Protein AF-A0A7S0A7J5-F1 (afdb_monomer_lite)

Sequence (137 aa):
FRLAAAMHVQMRGSRILWRSWLRQVPLAALLSAAHVGGAGVCTPTFVAPPYPGINATLHNGVALQDVCLQGTGPFHAFVLGDWGGHGAPPTPVDAKRRPWFPAVDSFAQQRVAKQMVRRATTSRPDYLINVGDNFYW

pLDDT: mean 72.32, std 20.66, range [27.61, 97.5]

Foldseek 3Di:
DDDDDDDDDDDDDDDDDDDDPDDDDDPDDDPPPPVCPDPDDAAQDWDDDPDLPPDPCSCVDPDTGHHDHDDPDDAAEAEDEQFEADQDQFDPPCCPVDPGDVPPDNCRLVVVVVVCVVCCVPRVHSYYHYPYNHYGD

Structure (mmCIF, N/CA/C/O backbone):
data_AF-A0A7S0A7J5-F1
#
_entry.id   AF-A0A7S0A7J5-F1
#
loop_
_atom_site.group_PDB
_atom_site.id
_atom_site.type_symbol
_atom_site.label_atom_id
_atom_site.label_alt_id
_atom_site.label_comp_id
_atom_site.label_asym_id
_atom_site.label_entity_id
_atom_site.label_seq_id
_atom_site.pdbx_PDB_ins_code
_atom_site.Cartn_x
_atom_site.Cartn_y
_atom_site.Cartn_z
_atom_site.occupancy
_atom_site.B_iso_or_equiv
_atom_site.auth_seq_id
_atom_site.auth_comp_id
_atom_site.auth_asym_id
_atom_site.auth_atom_id
_atom_site.pdbx_PDB_model_num
ATOM 1 N N . PHE A 1 1 ? 23.672 -7.451 18.891 1.00 39.03 1 PHE A N 1
ATOM 2 C CA . PHE A 1 1 ? 23.986 -8.897 18.926 1.00 39.03 1 PHE A CA 1
ATOM 3 C C . PHE A 1 1 ? 22.948 -9.608 19.793 1.00 39.03 1 PHE A C 1
ATOM 5 O O . PHE A 1 1 ? 22.698 -9.110 20.882 1.00 39.03 1 PHE A O 1
ATOM 12 N N . ARG A 1 2 ? 22.439 -10.768 19.319 1.00 36.69 2 ARG A N 1
ATOM 13 C CA . ARG A 1 2 ? 21.417 -11.684 19.906 1.00 36.69 2 ARG A CA 1
ATOM 14 C C . ARG A 1 2 ? 19.963 -11.178 19.790 1.00 36.69 2 ARG A C 1
ATOM 16 O O . ARG A 1 2 ? 19.722 -10.024 20.086 1.00 36.69 2 ARG A O 1
ATOM 23 N N . LEU A 1 3 ? 18.954 -11.941 19.359 1.00 32.97 3 LEU A N 1
ATOM 24 C CA . LEU A 1 3 ? 18.784 -13.374 19.069 1.00 32.97 3 LEU A CA 1
ATOM 25 C C . LEU A 1 3 ? 17.748 -13.509 17.932 1.00 32.97 3 LEU A C 1
ATOM 27 O O . LEU A 1 3 ? 16.644 -12.989 18.054 1.00 32.97 3 LEU A O 1
ATOM 31 N N . ALA A 1 4 ? 18.086 -14.217 16.853 1.00 32.44 4 ALA A N 1
ATOM 32 C CA . ALA A 1 4 ? 17.112 -14.657 15.859 1.00 32.44 4 ALA A CA 1
ATOM 33 C C . ALA A 1 4 ? 16.528 -16.001 16.316 1.00 32.44 4 ALA A C 1
ATOM 35 O O . ALA A 1 4 ? 17.270 -16.970 16.483 1.00 32.44 4 ALA A O 1
ATOM 36 N N . ALA A 1 5 ? 15.216 -16.066 16.533 1.00 39.91 5 ALA A N 1
ATOM 37 C CA . ALA A 1 5 ? 14.519 -17.338 16.653 1.00 39.91 5 ALA A CA 1
ATOM 38 C C . ALA A 1 5 ? 14.265 -17.870 15.236 1.00 39.91 5 ALA A C 1
ATOM 40 O O . ALA A 1 5 ? 13.467 -17.313 14.487 1.00 39.91 5 ALA A O 1
ATOM 41 N N . ALA A 1 6 ? 14.971 -18.934 14.856 1.00 40.19 6 ALA A N 1
ATOM 42 C CA . ALA A 1 6 ? 14.670 -19.677 13.642 1.00 40.19 6 ALA A CA 1
ATOM 43 C C . ALA A 1 6 ? 13.456 -20.579 13.907 1.00 40.19 6 ALA A C 1
ATOM 45 O O . ALA A 1 6 ? 13.535 -21.522 14.694 1.00 40.19 6 ALA A O 1
ATOM 46 N N . MET A 1 7 ? 12.327 -20.285 13.263 1.00 34.06 7 MET A N 1
ATOM 47 C CA . MET A 1 7 ? 11.179 -21.190 13.213 1.00 34.06 7 MET A CA 1
ATOM 48 C C . MET A 1 7 ? 11.363 -22.126 12.019 1.00 34.06 7 MET A C 1
ATOM 50 O O . MET A 1 7 ? 11.446 -21.676 10.879 1.00 34.06 7 MET A O 1
ATOM 54 N N . HIS A 1 8 ? 11.437 -23.431 12.274 1.00 40.97 8 HIS A N 1
ATOM 55 C CA . HIS A 1 8 ? 11.417 -24.445 11.224 1.00 40.97 8 HIS A CA 1
ATOM 56 C C . HIS A 1 8 ? 10.049 -25.131 11.232 1.00 40.97 8 HIS A C 1
ATOM 58 O O . HIS A 1 8 ? 9.667 -25.752 12.223 1.00 40.97 8 HIS A O 1
ATOM 64 N N . VAL A 1 9 ? 9.300 -24.994 10.137 1.00 34.03 9 VAL A N 1
ATOM 65 C CA . VAL A 1 9 ? 8.018 -25.677 9.935 1.00 34.03 9 VAL A CA 1
ATOM 66 C C . VAL A 1 9 ? 8.276 -26.882 9.043 1.00 34.03 9 VAL A C 1
ATOM 68 O O . VAL A 1 9 ? 8.582 -26.725 7.865 1.00 34.03 9 VAL A O 1
ATOM 71 N N . GLN A 1 10 ? 8.126 -28.086 9.593 1.00 35.34 10 GLN A N 1
ATOM 72 C CA . GLN A 1 10 ? 8.122 -29.310 8.800 1.00 35.34 10 GLN A CA 1
ATOM 73 C C . GLN A 1 10 ? 6.706 -29.882 8.764 1.00 35.34 10 GLN A C 1
ATOM 75 O O . GLN A 1 10 ? 6.153 -30.276 9.790 1.00 35.34 10 GLN A O 1
ATOM 80 N N . MET A 1 11 ? 6.105 -29.908 7.573 1.00 27.61 11 MET A N 1
ATOM 81 C CA . MET A 1 11 ? 4.760 -30.441 7.370 1.00 27.61 11 MET A CA 1
ATOM 82 C C . MET A 1 11 ? 4.794 -31.958 7.165 1.00 27.61 11 MET A C 1
ATOM 84 O O . MET A 1 11 ? 5.360 -32.451 6.192 1.00 27.61 11 MET A O 1
ATOM 88 N N . ARG A 1 12 ? 4.116 -32.702 8.044 1.00 35.56 12 ARG A N 1
ATOM 89 C CA . ARG A 1 12 ? 3.586 -34.040 7.747 1.00 35.56 12 ARG A CA 1
ATOM 90 C C . ARG A 1 12 ? 2.223 -34.210 8.414 1.00 35.56 12 ARG A C 1
ATOM 92 O O . ARG A 1 12 ? 2.154 -34.242 9.633 1.00 35.56 12 ARG A O 1
ATOM 99 N N . GLY A 1 13 ? 1.181 -34.363 7.595 1.00 35.06 13 GLY A N 1
ATOM 100 C CA . GLY A 1 13 ? -0.110 -34.958 7.962 1.00 35.06 13 GLY A CA 1
ATOM 101 C C . GLY A 1 13 ? -0.924 -34.234 9.041 1.00 35.06 13 GLY A C 1
ATOM 102 O O . GLY A 1 13 ? -0.696 -34.443 10.222 1.00 35.06 13 GLY A O 1
ATOM 103 N N . SER A 1 14 ? -1.911 -33.448 8.601 1.00 41.31 14 SER A N 1
ATOM 104 C CA . SER A 1 14 ? -3.180 -32.988 9.219 1.00 41.31 14 SER A CA 1
ATOM 105 C C . SER A 1 14 ? -3.358 -32.852 10.747 1.00 41.31 14 SER A C 1
ATOM 107 O O . SER A 1 14 ? -4.496 -32.771 11.207 1.00 41.31 14 SER A O 1
ATOM 109 N N . ARG A 1 15 ? -2.305 -32.788 11.563 1.00 36.09 15 ARG A N 1
ATOM 110 C CA . ARG A 1 15 ? -2.385 -32.515 13.006 1.00 36.09 15 ARG A CA 1
ATOM 111 C C . ARG A 1 15 ? -1.219 -31.631 13.432 1.00 36.09 15 ARG A C 1
ATOM 113 O O . ARG A 1 15 ? -0.065 -32.042 13.388 1.00 36.09 15 ARG A O 1
ATOM 120 N N . ILE A 1 16 ? -1.536 -30.414 13.867 1.00 38.25 16 ILE A N 1
ATOM 121 C CA . ILE A 1 16 ? -0.571 -29.495 14.474 1.00 38.25 16 ILE A CA 1
ATOM 122 C C . ILE A 1 16 ? -0.393 -29.928 15.932 1.00 38.25 16 ILE A C 1
ATOM 124 O O . ILE A 1 16 ? -1.289 -29.748 16.753 1.00 38.25 16 ILE A O 1
ATOM 128 N N . LEU A 1 17 ? 0.748 -30.541 16.251 1.00 33.94 17 LEU A N 1
ATOM 129 C CA . LEU A 1 17 ? 1.133 -30.862 17.625 1.00 33.94 17 LEU A CA 1
ATOM 130 C C . LEU A 1 17 ? 2.111 -29.801 18.132 1.00 33.94 17 LEU A C 1
ATOM 132 O O . LEU A 1 17 ? 3.280 -29.785 17.755 1.00 33.94 17 LEU A O 1
ATOM 136 N N . TRP A 1 18 ? 1.632 -28.929 19.017 1.00 35.78 18 TRP A N 1
ATOM 137 C CA . TRP A 1 18 ? 2.464 -27.968 19.736 1.00 35.78 18 TRP A CA 1
ATOM 138 C C . TRP A 1 18 ? 3.173 -28.686 20.889 1.00 35.78 18 TRP A C 1
ATOM 140 O O . TRP A 1 18 ? 2.563 -28.980 21.914 1.00 35.78 18 TRP A O 1
ATOM 150 N N . ARG A 1 19 ? 4.463 -29.003 20.742 1.00 40.56 19 ARG A N 1
ATOM 151 C CA . ARG A 1 19 ? 5.302 -29.437 21.870 1.00 40.56 19 ARG A CA 1
ATOM 152 C C . ARG A 1 19 ? 6.218 -28.290 22.274 1.00 40.56 19 ARG A C 1
ATOM 154 O O . ARG A 1 19 ? 7.204 -28.004 21.606 1.00 40.56 19 ARG A O 1
ATOM 161 N N . SER A 1 20 ? 5.856 -27.637 23.373 1.00 43.81 20 SER A N 1
ATOM 162 C CA . SER A 1 20 ? 6.703 -26.677 24.073 1.00 43.81 20 SER A CA 1
ATOM 163 C C . SER A 1 20 ? 7.781 -27.433 24.853 1.00 43.81 20 SER A C 1
ATOM 165 O O . SER A 1 20 ? 7.463 -28.249 25.716 1.00 43.81 20 SER A O 1
ATOM 167 N N . TRP A 1 21 ? 9.052 -27.172 24.552 1.00 42.97 21 TRP A N 1
ATOM 168 C CA . TRP A 1 21 ? 10.171 -27.531 25.422 1.00 42.97 21 TRP A CA 1
ATOM 169 C C . TRP A 1 21 ? 10.572 -26.290 26.220 1.00 42.97 21 TRP A C 1
ATOM 171 O O . TRP A 1 21 ? 11.518 -25.589 25.867 1.00 42.97 21 TRP A O 1
ATOM 181 N N . LEU A 1 22 ? 9.841 -25.995 27.294 1.00 41.66 22 LEU A N 1
ATOM 182 C CA . LEU A 1 22 ? 10.284 -25.013 28.279 1.00 41.66 22 LEU A CA 1
ATOM 183 C C . LEU A 1 22 ? 11.295 -25.689 29.209 1.00 41.66 22 LEU A C 1
ATOM 185 O O . LEU A 1 22 ? 10.928 -26.466 30.088 1.00 41.66 22 LEU A O 1
ATOM 189 N N . ARG A 1 23 ? 12.584 -25.394 29.017 1.00 49.69 23 ARG A N 1
ATOM 190 C CA . ARG A 1 23 ? 13.568 -25.579 30.088 1.00 49.69 23 ARG A CA 1
ATOM 191 C C . ARG A 1 23 ? 13.245 -24.554 31.172 1.00 49.69 23 ARG A C 1
ATOM 193 O O . ARG A 1 23 ? 13.200 -23.360 30.889 1.00 49.69 23 ARG A O 1
ATOM 200 N N . GLN A 1 24 ? 12.986 -25.038 32.383 1.00 47.22 24 GLN A N 1
ATOM 201 C CA . GLN A 1 24 ? 12.813 -24.216 33.577 1.00 47.22 24 GLN A CA 1
ATOM 202 C C . GLN A 1 24 ? 14.082 -23.380 33.793 1.00 47.22 24 GLN A C 1
ATOM 204 O O . GLN A 1 24 ? 15.164 -23.929 33.99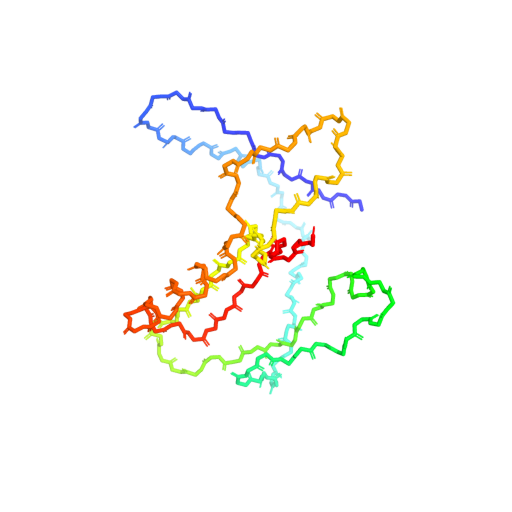1 1.00 47.22 24 GLN A O 1
ATOM 209 N N . VAL A 1 25 ? 13.947 -22.057 33.717 1.00 45.94 25 VAL A N 1
ATOM 210 C CA . VAL A 1 25 ? 14.981 -21.089 34.106 1.00 45.94 25 VAL A CA 1
ATOM 211 C C . VAL A 1 25 ? 14.559 -20.514 35.465 1.00 45.94 25 VAL A C 1
ATOM 213 O O . VAL A 1 25 ? 13.361 -20.279 35.648 1.00 45.94 25 VAL A O 1
ATOM 216 N N . PRO A 1 26 ? 15.473 -20.329 36.439 1.00 42.06 26 PRO A N 1
ATOM 217 C CA . PRO A 1 26 ? 15.101 -19.913 37.787 1.00 42.06 26 PRO A CA 1
ATOM 218 C C . PRO A 1 26 ? 14.457 -18.522 37.790 1.00 42.06 26 PRO A C 1
ATOM 220 O O . PRO A 1 26 ? 14.903 -17.623 37.076 1.00 42.06 26 PRO A O 1
ATOM 223 N N . LEU A 1 27 ? 13.437 -18.345 38.637 1.00 51.59 27 LEU A N 1
ATOM 224 C CA . LEU A 1 27 ? 12.846 -17.051 38.988 1.00 51.59 27 LEU A CA 1
ATOM 225 C C . LEU A 1 27 ? 13.870 -16.201 39.763 1.00 51.59 27 LEU A C 1
ATOM 227 O O . LEU A 1 27 ? 13.852 -16.155 40.988 1.00 51.59 27 LEU A O 1
ATOM 231 N N . ALA A 1 28 ? 14.779 -15.528 39.067 1.00 51.97 28 ALA A N 1
ATOM 232 C CA . ALA A 1 28 ? 15.475 -14.364 39.602 1.00 51.97 28 ALA A CA 1
ATOM 233 C C . ALA A 1 28 ? 16.065 -13.543 38.455 1.00 51.97 28 ALA A C 1
ATOM 235 O O . ALA A 1 28 ? 16.840 -14.051 37.652 1.00 51.97 28 ALA A O 1
ATOM 236 N N . ALA A 1 29 ? 15.713 -12.259 38.442 1.00 51.19 29 ALA A N 1
ATOM 237 C CA . ALA A 1 29 ? 16.302 -11.215 37.615 1.00 51.19 29 ALA A CA 1
ATOM 238 C C . ALA A 1 29 ? 16.129 -11.377 36.097 1.00 51.19 29 ALA A C 1
ATOM 240 O O . ALA A 1 29 ? 17.054 -11.733 35.380 1.00 51.19 29 ALA A O 1
ATOM 241 N N . LEU A 1 30 ? 14.980 -10.930 35.597 1.00 47.41 30 LEU A N 1
ATOM 242 C CA . LEU A 1 30 ? 14.971 -10.002 34.470 1.00 47.41 30 LEU A CA 1
ATOM 243 C C . LEU A 1 30 ? 13.869 -8.989 34.754 1.00 47.41 30 LEU A C 1
ATOM 245 O O . LEU A 1 30 ? 12.681 -9.296 34.697 1.00 47.41 30 LEU A O 1
ATOM 249 N N . LEU A 1 31 ? 14.319 -7.803 35.162 1.00 46.94 31 LEU A N 1
ATOM 250 C CA . LEU A 1 31 ? 13.535 -6.581 35.210 1.00 46.94 31 LEU A CA 1
ATOM 251 C C . LEU A 1 31 ? 12.617 -6.541 33.992 1.00 46.94 31 LEU A C 1
ATOM 253 O O . LEU A 1 31 ? 13.089 -6.629 32.857 1.00 46.94 31 LEU A O 1
ATOM 257 N N . SER A 1 32 ? 11.317 -6.402 34.241 1.00 47.31 32 SER A N 1
ATOM 258 C CA . SER A 1 32 ? 10.382 -5.943 33.231 1.00 47.31 32 SER A CA 1
ATOM 259 C C . SER A 1 32 ? 10.989 -4.708 32.579 1.00 47.31 32 SER A C 1
ATOM 261 O O . SER A 1 32 ? 10.995 -3.631 33.171 1.00 47.31 32 SER A O 1
ATOM 263 N N . ALA A 1 33 ? 11.447 -4.835 31.336 1.00 47.12 33 ALA A N 1
ATOM 264 C CA . ALA A 1 33 ? 11.405 -3.718 30.413 1.00 47.12 33 ALA A CA 1
ATOM 265 C C . ALA A 1 33 ? 9.924 -3.492 30.092 1.00 47.12 33 ALA A C 1
ATOM 267 O O . ALA A 1 33 ? 9.453 -3.756 28.987 1.00 47.12 33 ALA A O 1
ATOM 268 N N . ALA A 1 34 ? 9.171 -3.048 31.103 1.00 44.34 34 ALA A N 1
ATOM 269 C CA . ALA A 1 34 ? 8.010 -2.234 30.864 1.00 44.34 34 ALA A CA 1
ATOM 270 C C . ALA A 1 34 ? 8.565 -1.065 30.058 1.00 44.34 34 ALA A C 1
ATOM 272 O O . ALA A 1 34 ? 9.244 -0.192 30.598 1.00 44.34 34 ALA A O 1
ATOM 273 N N . HIS A 1 35 ? 8.365 -1.104 28.742 1.00 41.12 35 HIS A N 1
ATOM 274 C CA . HIS A 1 35 ? 8.358 0.134 28.002 1.00 41.12 35 HIS A CA 1
ATOM 275 C C . HIS A 1 35 ? 7.268 0.948 28.676 1.00 41.12 35 HIS A C 1
ATOM 277 O O . HIS A 1 35 ? 6.078 0.672 28.530 1.00 41.12 35 HIS A O 1
ATOM 283 N N . VAL A 1 36 ? 7.702 1.908 29.483 1.00 43.00 36 VAL A N 1
ATOM 284 C CA . VAL A 1 36 ? 6.912 3.077 29.806 1.00 43.00 36 VAL A CA 1
ATOM 285 C C . VAL A 1 36 ? 6.741 3.789 28.465 1.00 43.00 36 VAL A C 1
ATOM 287 O O . VAL A 1 36 ? 7.465 4.725 28.145 1.00 43.00 36 VAL A O 1
ATOM 290 N N . GLY A 1 37 ? 5.830 3.285 27.627 1.00 44.75 37 GLY A N 1
ATOM 291 C CA . GLY A 1 37 ? 5.096 4.143 26.714 1.00 44.75 37 GLY A CA 1
ATOM 292 C C . GLY A 1 37 ? 4.379 5.101 27.644 1.00 44.75 37 GLY A C 1
ATOM 293 O O . GLY A 1 37 ? 3.453 4.699 28.349 1.00 44.75 37 GLY A O 1
ATOM 294 N N . GLY A 1 38 ? 4.962 6.288 27.815 1.00 45.66 38 GLY A N 1
ATOM 295 C CA . GLY A 1 38 ? 4.489 7.264 28.780 1.00 45.66 38 GLY A CA 1
ATOM 296 C C . GLY A 1 38 ? 2.994 7.458 28.591 1.00 45.66 38 GLY A C 1
ATOM 297 O O . GLY A 1 38 ? 2.520 7.633 27.470 1.00 45.66 38 GLY A O 1
ATOM 298 N N . ALA A 1 39 ? 2.239 7.411 29.681 1.00 53.66 39 ALA A N 1
ATOM 299 C CA . ALA A 1 39 ? 0.866 7.862 29.626 1.00 53.66 39 ALA A CA 1
ATOM 300 C C . ALA A 1 39 ? 0.856 9.313 29.108 1.00 53.66 39 ALA A C 1
ATOM 302 O O . ALA A 1 39 ? 1.373 10.204 29.780 1.00 53.66 39 ALA A O 1
ATOM 303 N N . GLY A 1 40 ? 0.243 9.554 27.945 1.00 63.38 40 GLY A N 1
ATOM 304 C CA . GLY A 1 40 ? -0.652 10.707 27.865 1.00 63.38 40 GLY A CA 1
ATOM 305 C C . GLY A 1 40 ? -0.743 11.535 26.588 1.00 63.38 40 GLY A C 1
ATOM 306 O O . GLY A 1 40 ? -1.567 12.442 26.600 1.00 63.38 40 GLY A O 1
ATOM 307 N N . VAL A 1 41 ? -0.001 11.281 25.502 1.00 76.06 41 VAL A N 1
ATOM 308 C CA . VAL A 1 41 ? -0.246 12.010 24.236 1.00 76.06 41 VAL A CA 1
ATOM 309 C C . VAL A 1 41 ? -0.128 11.079 23.036 1.00 76.06 41 VAL A C 1
ATOM 311 O O . VAL A 1 41 ? 0.934 10.897 22.454 1.00 76.06 41 VAL A O 1
ATOM 314 N N . CYS A 1 42 ? -1.258 10.498 22.662 1.00 84.25 42 CYS A N 1
ATOM 315 C CA . CYS A 1 42 ? -1.453 9.859 21.371 1.00 84.25 42 CYS A CA 1
ATOM 316 C C . CYS A 1 42 ? -2.212 10.810 20.439 1.00 84.25 42 CYS A C 1
ATOM 318 O O . CYS A 1 42 ? -2.919 11.719 20.879 1.00 84.25 42 CYS A O 1
ATOM 320 N N . THR A 1 43 ? -2.088 10.589 19.137 1.00 86.44 43 THR A N 1
ATOM 321 C CA . THR A 1 43 ? -2.790 11.373 18.107 1.00 86.44 43 THR A CA 1
ATOM 322 C C . THR A 1 43 ? -3.941 10.562 17.507 1.00 86.44 43 THR A C 1
ATOM 324 O O . THR A 1 43 ? -3.876 9.335 17.523 1.00 86.44 43 THR A O 1
ATOM 327 N N . PRO A 1 44 ? -5.011 11.184 16.977 1.00 83.94 44 PRO A N 1
ATOM 328 C CA . PRO A 1 44 ? -6.082 10.434 16.312 1.00 83.94 44 PRO A CA 1
ATOM 329 C C . PRO A 1 44 ? -5.646 9.860 14.951 1.00 83.94 44 PRO A C 1
ATOM 331 O O . PRO A 1 44 ? -6.346 9.034 14.376 1.00 83.94 44 PRO A O 1
ATOM 334 N N . THR A 1 45 ? -4.502 10.303 14.418 1.00 81.62 45 THR A N 1
ATOM 335 C CA . THR A 1 45 ? -3.995 9.938 13.091 1.00 81.62 45 THR A CA 1
ATOM 336 C C . THR A 1 45 ? -2.476 9.837 13.090 1.00 81.62 45 THR A C 1
ATOM 338 O O . THR A 1 45 ? -1.803 10.593 13.789 1.00 81.62 45 THR A O 1
ATOM 341 N N . PHE A 1 46 ? -1.924 8.986 12.225 1.00 83.00 46 PHE A N 1
ATOM 342 C CA . PHE A 1 46 ? -0.484 8.954 11.970 1.00 83.00 46 PHE A CA 1
ATOM 343 C C . PHE A 1 46 ? 0.022 10.295 11.419 1.00 83.00 46 PHE A C 1
ATOM 345 O O . PHE A 1 46 ? -0.663 10.974 10.655 1.00 83.00 46 PHE A O 1
ATOM 352 N N . VAL A 1 47 ? 1.252 10.650 11.784 1.00 85.06 47 VAL A N 1
ATOM 353 C CA . VAL A 1 47 ? 1.963 11.838 11.311 1.00 85.06 47 VAL A CA 1
ATOM 354 C C . VAL A 1 47 ? 3.183 11.292 10.603 1.00 85.06 47 VAL A C 1
ATOM 356 O O . VAL A 1 47 ? 4.038 10.660 11.219 1.00 85.06 47 VAL A O 1
ATOM 359 N N . ALA A 1 48 ? 3.218 11.458 9.285 1.00 83.19 48 ALA A N 1
ATOM 360 C CA . ALA A 1 48 ? 4.356 10.998 8.512 1.00 83.19 48 ALA A CA 1
ATOM 361 C C . ALA A 1 48 ? 5.608 11.790 8.935 1.00 83.19 48 ALA A C 1
ATOM 363 O O . ALA A 1 48 ? 5.524 13.015 9.082 1.00 83.19 48 ALA A O 1
ATOM 364 N N . PRO A 1 49 ? 6.766 11.131 9.115 1.00 81.25 49 PRO A N 1
ATOM 365 C CA . PRO A 1 49 ? 8.012 11.848 9.325 1.00 81.25 49 PRO A CA 1
ATOM 366 C C . PRO A 1 49 ? 8.322 12.713 8.091 1.00 81.25 49 PRO A C 1
ATOM 368 O O . PRO A 1 49 ? 7.844 12.410 6.989 1.00 81.25 49 PRO A O 1
ATOM 371 N N . PRO A 1 50 ? 9.140 13.771 8.235 1.00 85.31 50 PRO A N 1
ATOM 372 C CA . PRO A 1 50 ? 9.594 14.561 7.099 1.00 85.31 50 PRO A CA 1
ATOM 373 C C . PRO A 1 50 ? 10.165 13.670 5.995 1.00 85.31 50 PRO A C 1
ATOM 375 O O . PRO A 1 50 ? 10.788 12.645 6.274 1.00 85.31 50 PRO A O 1
ATOM 378 N N . TYR A 1 51 ? 9.968 14.059 4.736 1.00 82.56 51 TYR A N 1
ATOM 379 C CA . TYR A 1 51 ? 10.511 13.318 3.600 1.00 82.56 51 TYR A CA 1
ATOM 380 C C . TYR A 1 51 ? 12.026 13.082 3.787 1.00 82.56 51 TYR A C 1
ATOM 382 O O . TYR A 1 51 ? 12.750 14.043 4.051 1.00 82.56 51 TYR A O 1
ATOM 390 N N . PRO A 1 52 ? 12.529 11.836 3.652 1.00 78.44 52 PRO A N 1
ATOM 391 C CA . PRO A 1 52 ? 13.924 11.504 3.958 1.00 78.44 52 PRO A CA 1
ATOM 392 C C . PRO A 1 52 ? 14.953 12.128 2.997 1.00 78.44 52 PRO A C 1
ATOM 394 O O . PRO A 1 52 ? 16.155 11.964 3.190 1.00 78.44 52 PRO A O 1
ATOM 397 N N . GLY A 1 53 ? 14.520 12.854 1.963 1.00 79.81 53 GLY A N 1
ATOM 398 C CA . GLY A 1 53 ? 15.384 13.687 1.129 1.00 79.81 53 GLY A CA 1
ATOM 399 C C . GLY A 1 53 ? 16.250 12.892 0.156 1.00 79.81 53 GLY A C 1
ATOM 400 O O . GLY A 1 53 ? 15.986 12.878 -1.043 1.00 79.81 53 GLY A O 1
ATOM 401 N N . ILE A 1 54 ? 17.308 12.280 0.687 1.00 76.25 54 ILE A N 1
ATOM 402 C CA . ILE A 1 54 ? 18.495 11.853 -0.064 1.00 76.25 54 ILE A CA 1
ATOM 403 C C . ILE A 1 54 ? 18.555 10.333 -0.236 1.00 76.25 54 ILE A C 1
ATOM 405 O O . ILE A 1 54 ? 18.941 9.853 -1.298 1.00 76.25 54 ILE A O 1
ATOM 409 N N . ASN A 1 55 ? 18.190 9.555 0.786 1.00 75.69 55 ASN A N 1
ATOM 410 C CA . ASN A 1 55 ? 18.166 8.097 0.684 1.00 75.69 55 ASN A CA 1
ATOM 411 C C . ASN A 1 55 ? 17.000 7.490 1.472 1.00 75.69 55 ASN A C 1
ATOM 413 O O . ASN A 1 55 ? 16.577 8.012 2.501 1.00 75.69 55 ASN A O 1
ATOM 417 N N . ALA A 1 56 ? 16.489 6.357 0.982 1.00 72.62 56 ALA A N 1
ATOM 418 C CA . ALA A 1 56 ? 15.363 5.647 1.593 1.00 72.62 56 ALA A CA 1
ATOM 419 C C . ALA A 1 56 ? 15.680 5.116 3.004 1.00 72.62 56 ALA A C 1
ATOM 421 O O . ALA A 1 56 ? 14.776 4.844 3.789 1.00 72.62 56 ALA A O 1
ATOM 422 N N . THR A 1 57 ? 16.966 4.992 3.340 1.00 79.50 57 THR A N 1
ATOM 423 C CA . THR A 1 57 ? 17.441 4.504 4.634 1.00 79.50 57 THR A CA 1
ATOM 424 C C . THR A 1 57 ? 17.562 5.590 5.695 1.00 79.50 57 THR A C 1
ATOM 426 O O . THR A 1 57 ? 17.878 5.246 6.825 1.00 79.50 57 THR A O 1
ATOM 429 N N . LEU A 1 58 ? 17.319 6.874 5.391 1.00 80.75 58 LEU A N 1
ATOM 430 C CA . LEU A 1 58 ? 17.607 7.959 6.340 1.00 80.75 58 LEU A CA 1
ATOM 431 C C . LEU A 1 58 ? 16.837 7.787 7.653 1.00 80.75 58 LEU A C 1
ATOM 433 O O . LEU A 1 58 ? 17.374 8.050 8.724 1.00 80.75 58 LEU A O 1
ATOM 437 N N . HIS A 1 59 ? 15.605 7.285 7.568 1.00 77.00 59 HIS A N 1
ATOM 438 C CA . HIS A 1 59 ? 14.783 7.033 8.747 1.00 77.00 59 HIS A CA 1
ATOM 439 C C . HIS A 1 59 ? 15.112 5.717 9.457 1.00 77.00 59 HIS A C 1
ATOM 441 O O . HIS A 1 59 ? 14.763 5.589 10.617 1.00 77.00 59 HIS A O 1
ATOM 447 N N . ASN A 1 60 ? 15.760 4.748 8.799 1.00 79.19 60 ASN A N 1
ATOM 448 C CA . ASN A 1 60 ? 16.209 3.446 9.331 1.00 79.19 60 ASN A CA 1
ATOM 449 C C . ASN A 1 60 ? 15.401 2.859 10.519 1.00 79.19 60 ASN A C 1
ATOM 451 O O . ASN A 1 60 ? 15.982 2.421 11.512 1.00 79.19 60 ASN A O 1
ATOM 455 N N . GLY A 1 61 ? 14.065 2.865 10.439 1.00 79.00 61 GLY A N 1
ATOM 456 C CA . GLY A 1 61 ? 13.196 2.373 11.515 1.00 79.00 61 GLY A CA 1
ATOM 457 C C . GLY A 1 61 ? 12.814 3.387 12.604 1.00 79.00 61 GLY A C 1
ATOM 458 O O . GLY A 1 61 ? 12.569 2.969 13.733 1.00 79.00 61 GLY A O 1
ATOM 459 N N . VAL A 1 62 ? 12.739 4.691 12.297 1.00 81.62 62 VAL A N 1
ATOM 460 C CA . VAL A 1 62 ? 12.159 5.708 13.196 1.00 81.62 62 VAL A CA 1
ATOM 461 C C . VAL A 1 62 ? 10.801 5.230 13.704 1.00 81.62 62 VAL A C 1
ATOM 463 O O . VAL A 1 62 ? 9.898 4.927 12.921 1.00 81.62 62 VAL A O 1
ATOM 466 N N . ALA A 1 63 ? 10.670 5.182 15.029 1.00 84.06 63 ALA A N 1
ATOM 467 C CA . ALA A 1 63 ? 9.403 4.905 15.678 1.00 84.06 63 ALA A CA 1
ATOM 468 C C . ALA A 1 63 ? 8.418 6.043 15.381 1.00 84.06 63 ALA A C 1
ATOM 470 O O . ALA A 1 63 ? 8.730 7.217 15.589 1.00 84.06 63 ALA A O 1
ATOM 471 N N . LEU A 1 64 ? 7.234 5.684 14.886 1.00 84.38 64 LEU A N 1
ATOM 472 C CA . LEU A 1 64 ? 6.120 6.620 14.765 1.00 84.38 64 LEU A CA 1
ATOM 473 C C . LEU A 1 64 ? 5.506 6.876 16.142 1.00 84.38 64 LEU A C 1
ATOM 475 O O . LEU A 1 64 ? 5.670 6.074 17.061 1.00 84.38 64 LEU A O 1
ATOM 479 N N . GLN A 1 65 ? 4.795 7.993 16.278 1.00 88.38 65 GLN A N 1
ATOM 480 C CA . GLN A 1 65 ? 4.083 8.297 17.510 1.00 88.38 65 GLN A CA 1
ATOM 481 C C . GLN A 1 65 ? 2.918 7.328 17.749 1.00 88.38 65 GLN A C 1
ATOM 483 O O . GLN A 1 65 ? 2.349 6.774 16.804 1.00 88.38 65 GLN A O 1
ATOM 488 N N . ASP A 1 66 ? 2.501 7.216 19.008 1.00 88.19 66 ASP A N 1
ATOM 489 C CA . ASP A 1 66 ? 1.307 6.461 19.369 1.00 88.19 66 ASP A CA 1
ATOM 490 C C . ASP A 1 66 ? 0.039 7.089 18.762 1.00 88.19 66 ASP A C 1
ATOM 492 O O . ASP A 1 66 ? -0.168 8.313 18.766 1.00 88.19 66 ASP A O 1
ATOM 496 N N . VAL A 1 67 ? -0.845 6.225 18.261 1.00 85.56 67 VAL A N 1
ATOM 497 C CA . VAL A 1 67 ? -2.152 6.600 17.714 1.00 85.56 67 VAL A CA 1
ATOM 498 C C . VAL A 1 67 ? -3.252 6.036 18.600 1.00 85.56 67 VAL A C 1
ATOM 500 O O . VAL A 1 67 ? -3.283 4.840 18.884 1.00 85.56 67 VAL A O 1
ATOM 503 N N . CYS A 1 68 ? -4.177 6.899 19.017 1.00 86.25 68 CYS A N 1
ATOM 504 C CA . CYS A 1 68 ? -5.368 6.489 19.745 1.00 86.25 68 CYS A CA 1
ATOM 505 C C . CYS A 1 68 ? -6.538 6.348 18.790 1.00 86.25 68 CYS A C 1
ATOM 507 O O . CYS A 1 68 ? -7.094 7.335 18.306 1.00 86.25 68 CYS A O 1
ATOM 509 N N . LEU A 1 69 ? -6.942 5.104 18.578 1.00 83.19 69 LEU A N 1
ATOM 510 C CA . LEU A 1 69 ? -8.178 4.786 17.888 1.00 83.19 69 LEU A CA 1
ATOM 511 C C . LEU A 1 69 ? -9.330 4.915 18.887 1.00 83.19 69 LEU A C 1
ATOM 513 O O . LEU A 1 69 ? -9.324 4.290 19.947 1.00 83.19 69 LEU A O 1
ATOM 517 N N . GLN A 1 70 ? -10.296 5.774 18.575 1.00 82.56 70 GLN A N 1
ATOM 518 C CA . GLN A 1 70 ? -11.459 6.009 19.428 1.00 82.56 70 GLN A CA 1
ATOM 519 C C . GLN A 1 70 ? -12.581 5.022 19.092 1.00 82.56 70 GLN A C 1
ATOM 521 O O . GLN A 1 70 ? -12.825 4.730 17.926 1.00 82.56 70 GLN A O 1
ATOM 526 N N . GLY A 1 71 ? -13.305 4.551 20.109 1.00 83.81 71 GLY A N 1
ATOM 527 C CA . GLY A 1 71 ? -14.457 3.659 19.953 1.00 83.81 71 GLY A CA 1
ATOM 528 C C . GLY A 1 71 ? -14.280 2.317 20.662 1.00 83.81 71 GLY A C 1
ATOM 529 O O . GLY A 1 71 ? -13.231 2.023 21.227 1.00 83.81 71 GLY A O 1
ATOM 530 N N . THR A 1 72 ? -15.329 1.495 20.651 1.00 86.62 72 THR A N 1
ATOM 531 C CA . THR A 1 72 ? -15.346 0.182 21.323 1.00 86.62 72 THR A CA 1
ATOM 532 C C . THR A 1 72 ? -14.786 -0.953 20.459 1.00 86.62 72 THR A C 1
ATOM 534 O O . THR A 1 72 ? -14.706 -2.089 20.921 1.00 86.62 72 THR A O 1
ATOM 537 N N . GLY A 1 73 ? -14.412 -0.662 19.208 1.00 86.56 73 GLY A N 1
ATOM 538 C CA . GLY A 1 73 ? -13.999 -1.656 18.220 1.00 86.56 73 GLY A CA 1
ATOM 539 C C . GLY A 1 73 ? -15.163 -2.504 17.670 1.00 86.56 73 GLY A C 1
ATOM 540 O O . GLY A 1 73 ? -16.328 -2.245 17.990 1.00 86.56 73 GLY A O 1
ATOM 541 N N . PRO A 1 74 ? -14.868 -3.519 16.834 1.00 89.88 74 PRO A N 1
ATOM 542 C CA . PRO A 1 74 ? -13.533 -3.879 16.348 1.00 89.88 74 PRO A CA 1
ATOM 543 C C . PRO A 1 74 ? -12.951 -2.809 15.415 1.00 89.88 74 PRO A C 1
ATOM 545 O O . PRO A 1 74 ? -13.682 -2.216 14.626 1.00 89.88 74 PRO A O 1
ATOM 548 N N . PHE A 1 75 ? -11.639 -2.586 15.515 1.00 89.44 75 PHE A N 1
ATOM 549 C CA . PHE A 1 75 ? -10.896 -1.771 14.554 1.00 89.44 75 PHE A CA 1
ATOM 550 C C . PHE A 1 75 ? -10.419 -2.641 13.396 1.00 89.44 75 PHE A C 1
ATOM 552 O O . PHE A 1 75 ? -10.028 -3.796 13.594 1.00 89.44 75 PHE A O 1
ATOM 559 N N . HIS A 1 76 ? -10.420 -2.088 12.192 1.00 92.94 76 HIS A N 1
ATOM 560 C CA . HIS A 1 76 ? -10.008 -2.785 10.984 1.00 92.94 76 HIS A CA 1
ATOM 561 C C . HIS A 1 76 ? -8.835 -2.073 10.322 1.00 92.94 76 HIS A C 1
ATOM 563 O O . HIS A 1 76 ? -8.800 -0.852 10.209 1.00 92.94 76 HIS A O 1
ATOM 569 N N . ALA A 1 77 ? -7.888 -2.854 9.815 1.00 92.00 77 ALA A N 1
ATOM 570 C CA . ALA A 1 77 ? -6.740 -2.337 9.090 1.00 92.00 77 ALA A CA 1
ATOM 571 C C . ALA A 1 77 ? -6.670 -2.950 7.695 1.00 92.00 77 ALA A C 1
ATOM 573 O O . ALA A 1 77 ? -6.945 -4.138 7.507 1.00 92.00 77 ALA A O 1
ATOM 574 N N . PHE A 1 78 ? -6.224 -2.160 6.723 1.00 94.69 78 PHE A N 1
ATOM 575 C CA . PHE A 1 78 ? -5.599 -2.722 5.532 1.00 94.69 78 PHE A CA 1
ATOM 576 C C . PHE A 1 78 ? -4.115 -2.930 5.792 1.00 94.69 78 PHE A C 1
ATOM 578 O O . PHE A 1 78 ? -3.434 -2.009 6.222 1.00 94.69 78 PHE A O 1
ATOM 585 N N . VAL A 1 79 ? -3.612 -4.128 5.506 1.00 93.56 79 VAL A N 1
ATOM 586 C CA . VAL A 1 79 ? -2.182 -4.450 5.568 1.00 93.56 79 VAL A CA 1
ATOM 587 C C . VAL A 1 79 ? -1.736 -4.787 4.152 1.00 93.56 79 VAL A C 1
ATOM 589 O O . VAL A 1 79 ? -2.278 -5.713 3.550 1.00 93.56 79 VAL A O 1
ATOM 592 N N . LEU A 1 80 ? -0.821 -3.995 3.594 1.00 93.31 80 LEU A N 1
ATOM 593 C CA . LEU A 1 80 ? -0.445 -4.042 2.178 1.00 93.31 80 LEU A CA 1
ATOM 594 C C . LEU A 1 80 ? 1.075 -4.001 2.020 1.00 93.31 80 LEU A C 1
ATOM 596 O O . LEU A 1 80 ? 1.731 -3.140 2.607 1.00 93.31 80 LEU A O 1
ATOM 600 N N . GLY A 1 81 ? 1.608 -4.896 1.197 1.00 92.25 81 GLY A N 1
ATOM 601 C CA . GLY A 1 81 ? 3.033 -5.046 0.905 1.00 92.25 81 GLY A CA 1
ATOM 602 C C . GLY A 1 81 ? 3.246 -5.684 -0.461 1.00 92.25 81 GLY A C 1
ATOM 603 O O . GLY A 1 81 ? 2.294 -6.248 -1.009 1.00 92.25 81 GLY A O 1
ATOM 604 N N . ASP A 1 82 ? 4.468 -5.601 -0.979 1.00 86.75 82 ASP A N 1
ATOM 605 C CA . ASP A 1 82 ? 4.942 -6.359 -2.145 1.00 86.75 82 ASP A CA 1
ATOM 606 C C . ASP A 1 82 ? 4.044 -6.211 -3.390 1.00 86.75 82 ASP A C 1
ATOM 608 O O . ASP A 1 82 ? 3.671 -7.189 -4.047 1.00 86.75 82 ASP A O 1
ATOM 612 N N . TRP A 1 83 ? 3.653 -4.978 -3.726 1.00 84.00 83 TRP A N 1
ATOM 613 C CA . TRP A 1 83 ? 2.885 -4.679 -4.943 1.00 84.00 83 TRP A CA 1
ATOM 614 C C . TRP A 1 83 ? 3.615 -3.673 -5.824 1.00 84.00 83 TRP A C 1
ATOM 616 O O . TRP A 1 83 ? 4.172 -2.702 -5.343 1.00 84.00 83 TRP A O 1
ATOM 626 N N . GLY A 1 84 ? 3.634 -3.890 -7.142 1.00 79.12 84 GLY A N 1
ATOM 627 C CA . GLY A 1 84 ? 4.538 -3.153 -8.021 1.00 79.12 84 GLY A CA 1
ATOM 628 C C . GLY A 1 84 ? 4.093 -3.023 -9.462 1.00 79.12 84 GLY A C 1
ATOM 629 O O . GLY A 1 84 ? 3.665 -4.005 -10.053 1.00 79.12 84 GLY A O 1
ATOM 630 N N . GLY A 1 85 ? 4.220 -1.820 -10.027 1.00 78.00 85 GLY A N 1
ATOM 631 C CA . GLY A 1 85 ? 3.902 -1.534 -11.428 1.00 78.00 85 GLY A CA 1
ATOM 632 C C . GLY A 1 85 ? 3.017 -0.298 -11.588 1.00 78.00 85 GLY A C 1
ATOM 633 O O . GLY A 1 85 ? 1.945 -0.217 -10.987 1.00 78.00 85 GLY A O 1
ATOM 634 N N . HIS A 1 86 ? 3.469 0.652 -12.411 1.00 82.62 86 HIS A N 1
ATOM 635 C CA . HIS A 1 86 ? 2.775 1.910 -12.713 1.00 82.62 86 HIS A CA 1
ATOM 636 C C . HIS A 1 86 ? 2.479 2.067 -14.219 1.00 82.62 86 HIS A C 1
ATOM 638 O O . HIS A 1 86 ? 2.771 3.077 -14.847 1.00 82.62 86 HIS A O 1
ATOM 644 N N . GLY A 1 87 ? 1.914 1.036 -14.837 1.00 78.88 87 GLY A N 1
ATOM 645 C CA . GLY A 1 87 ? 1.507 1.016 -16.245 1.00 78.88 87 GLY A CA 1
ATOM 646 C C . GLY A 1 87 ? 2.626 0.781 -17.264 1.00 78.88 87 GLY A C 1
ATOM 647 O O . GLY A 1 87 ? 2.324 0.552 -18.431 1.00 78.88 87 GLY A O 1
ATOM 648 N N . ALA A 1 88 ? 3.889 0.771 -16.839 1.00 78.12 88 ALA A N 1
ATOM 649 C CA . ALA A 1 88 ? 5.026 0.335 -17.645 1.00 78.12 88 ALA A CA 1
ATOM 650 C C . ALA A 1 88 ? 5.519 -1.051 -17.185 1.00 78.12 88 ALA A C 1
ATOM 652 O O . ALA A 1 88 ? 5.353 -1.389 -16.008 1.00 78.12 88 ALA A O 1
ATOM 653 N N . PRO A 1 89 ? 6.119 -1.867 -18.073 1.00 76.00 89 PRO A N 1
ATOM 654 C CA . PRO A 1 89 ? 6.845 -3.066 -17.665 1.00 76.00 89 PRO A CA 1
ATOM 655 C C . PRO A 1 89 ? 7.990 -2.687 -16.710 1.00 76.00 89 PRO A C 1
ATOM 657 O O . PRO A 1 89 ? 8.864 -1.923 -17.125 1.00 76.00 89 PRO A O 1
ATOM 660 N N . PRO A 1 90 ? 8.007 -3.170 -15.453 1.00 74.31 90 PRO A N 1
ATOM 661 C CA . PRO A 1 90 ? 9.125 -2.906 -14.559 1.00 74.31 90 PRO A CA 1
ATOM 662 C C . PRO A 1 90 ? 10.428 -3.491 -15.104 1.00 74.31 90 PRO A C 1
ATOM 664 O O . PRO A 1 90 ? 10.447 -4.546 -15.746 1.00 74.31 90 PRO A O 1
ATOM 667 N N . THR A 1 91 ? 11.539 -2.816 -14.820 1.00 73.31 91 THR A N 1
ATOM 668 C CA . THR A 1 91 ? 12.863 -3.320 -15.192 1.00 73.31 91 THR A CA 1
ATOM 669 C C . THR A 1 91 ? 13.387 -4.219 -14.071 1.00 73.31 91 THR A C 1
ATOM 671 O O . THR A 1 91 ? 13.485 -3.767 -12.930 1.00 73.31 91 THR A O 1
ATOM 674 N N . PRO A 1 92 ? 13.760 -5.486 -14.340 1.00 74.56 92 PRO A N 1
ATOM 675 C CA . PRO A 1 92 ? 14.381 -6.318 -13.319 1.00 74.56 92 PRO A CA 1
ATOM 676 C C . PRO A 1 92 ? 15.661 -5.663 -12.788 1.00 74.56 92 PRO A C 1
ATOM 678 O O . PRO A 1 92 ? 16.552 -5.329 -13.568 1.00 74.56 92 PRO A O 1
ATOM 681 N N . VAL A 1 93 ? 15.790 -5.569 -11.460 1.00 74.19 93 VAL A N 1
ATOM 682 C CA . VAL A 1 93 ? 17.015 -5.091 -10.781 1.00 74.19 93 VAL A CA 1
ATOM 683 C C . VAL A 1 93 ? 18.265 -5.856 -11.238 1.00 74.19 93 VAL A C 1
ATOM 685 O O . VAL A 1 93 ? 19.355 -5.294 -11.292 1.00 74.19 93 VAL A O 1
ATOM 688 N N . ASP A 1 94 ? 18.111 -7.129 -11.607 1.00 80.19 94 ASP A N 1
ATOM 689 C CA . ASP A 1 94 ? 19.178 -7.956 -12.170 1.00 80.19 94 ASP A CA 1
ATOM 690 C C . ASP A 1 94 ? 18.691 -8.679 -13.429 1.00 80.19 94 ASP A C 1
ATOM 692 O O . ASP A 1 94 ? 18.412 -9.878 -13.414 1.00 80.19 94 ASP A O 1
ATOM 696 N N . ALA A 1 95 ? 18.597 -7.949 -14.540 1.00 79.06 95 ALA A N 1
ATOM 697 C CA . ALA A 1 95 ? 18.184 -8.512 -15.827 1.00 79.06 95 ALA A CA 1
ATOM 698 C C . ALA A 1 95 ? 19.125 -9.615 -16.358 1.00 79.06 95 ALA A C 1
ATOM 70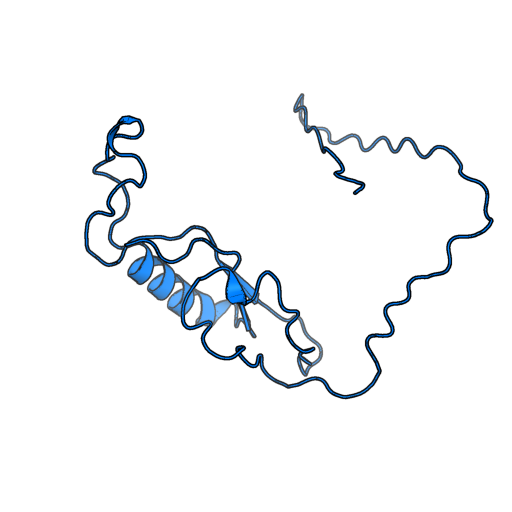0 O O . ALA A 1 95 ? 18.725 -10.391 -17.223 1.00 79.06 95 ALA A O 1
ATOM 701 N N . LYS A 1 96 ? 20.364 -9.720 -15.843 1.00 82.50 96 LYS A N 1
ATOM 702 C CA . LYS A 1 96 ? 21.324 -10.762 -16.245 1.00 82.50 96 LYS A CA 1
ATOM 703 C C . LYS A 1 96 ? 20.997 -12.114 -15.617 1.00 82.50 96 LYS A C 1
ATOM 705 O O . LYS A 1 96 ? 21.204 -13.141 -16.256 1.00 82.50 96 LYS A O 1
ATOM 710 N N . ARG A 1 97 ? 20.516 -12.127 -14.369 1.00 84.81 97 ARG A N 1
ATOM 711 C CA . ARG A 1 97 ? 20.168 -13.363 -13.641 1.00 84.81 97 ARG A CA 1
ATOM 712 C C . ARG A 1 97 ? 18.669 -13.622 -13.555 1.00 84.81 97 ARG A C 1
ATOM 714 O O . ARG A 1 97 ? 18.264 -14.748 -13.284 1.00 84.81 97 ARG A O 1
ATOM 721 N N . ARG A 1 98 ? 17.847 -12.592 -13.747 1.00 79.25 98 ARG A N 1
ATOM 722 C CA . ARG A 1 98 ? 16.388 -12.641 -13.646 1.00 79.25 98 ARG A CA 1
ATOM 723 C C . ARG A 1 98 ? 15.791 -12.048 -14.919 1.00 79.25 98 ARG A C 1
ATOM 725 O O . ARG A 1 98 ? 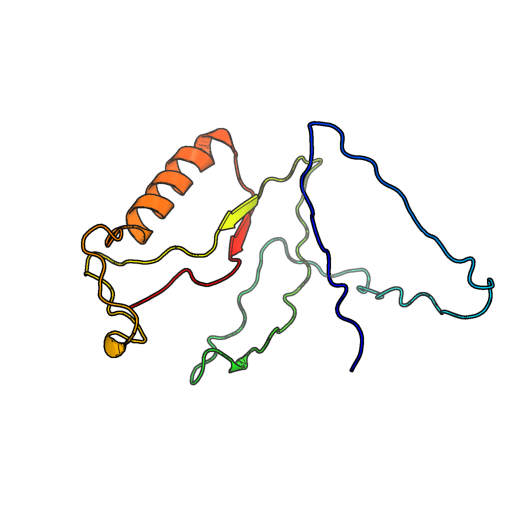15.525 -10.844 -14.956 1.00 79.25 98 ARG A O 1
ATOM 732 N N . PRO A 1 99 ? 15.619 -12.861 -15.977 1.00 80.19 99 PRO A N 1
ATOM 733 C CA . PRO A 1 99 ? 14.975 -12.386 -17.188 1.00 80.19 99 PRO A CA 1
ATOM 734 C C . PRO A 1 99 ? 13.577 -11.863 -16.858 1.00 80.19 99 PRO A C 1
ATOM 736 O O . PRO A 1 99 ? 12.878 -12.402 -15.995 1.00 80.19 99 PRO A O 1
ATOM 739 N N . TRP A 1 100 ? 13.189 -10.796 -17.551 1.00 78.69 100 TRP A N 1
ATOM 740 C CA . TRP A 1 100 ? 11.850 -10.241 -17.446 1.00 78.69 100 TRP A CA 1
ATOM 741 C C . TRP A 1 100 ? 10.802 -11.309 -17.767 1.00 78.69 100 TRP A C 1
ATOM 743 O O . TRP A 1 100 ? 10.942 -12.045 -18.745 1.00 78.69 100 TRP A O 1
ATOM 753 N N . PHE A 1 101 ? 9.742 -11.369 -16.960 1.00 79.69 101 PHE A N 1
ATOM 754 C CA . PHE A 1 101 ? 8.614 -12.253 -17.210 1.00 79.69 101 PHE A CA 1
ATOM 755 C C . PHE A 1 101 ? 7.438 -11.426 -17.755 1.00 79.69 101 PHE A C 1
ATOM 757 O O . PHE A 1 101 ? 6.847 -10.653 -17.002 1.00 79.69 101 PHE A O 1
ATOM 764 N N . PRO A 1 102 ? 7.065 -11.571 -19.042 1.00 79.19 102 PRO A N 1
ATOM 765 C CA . PRO A 1 102 ? 6.077 -10.702 -19.692 1.00 79.19 102 PRO A CA 1
ATOM 766 C C . PRO A 1 102 ? 4.683 -10.681 -19.059 1.00 79.19 102 PRO A C 1
ATOM 768 O O . PRO A 1 102 ? 3.919 -9.760 -19.324 1.00 79.19 102 PRO A O 1
ATOM 771 N N . ALA A 1 103 ? 4.336 -11.679 -18.242 1.00 82.06 103 ALA A N 1
ATOM 772 C CA . ALA A 1 103 ? 3.041 -11.744 -17.566 1.00 82.06 103 ALA A CA 1
ATOM 773 C C . ALA A 1 103 ? 3.034 -11.096 -16.168 1.00 82.06 103 ALA A C 1
ATOM 775 O O . ALA A 1 103 ? 2.038 -11.207 -15.453 1.00 82.06 103 ALA A O 1
ATOM 776 N N . VAL A 1 104 ? 4.122 -10.438 -15.754 1.00 84.69 104 VAL A N 1
ATOM 777 C CA . VAL A 1 104 ? 4.120 -9.609 -14.541 1.00 84.69 104 VAL A CA 1
ATOM 778 C C . VAL A 1 104 ? 3.141 -8.45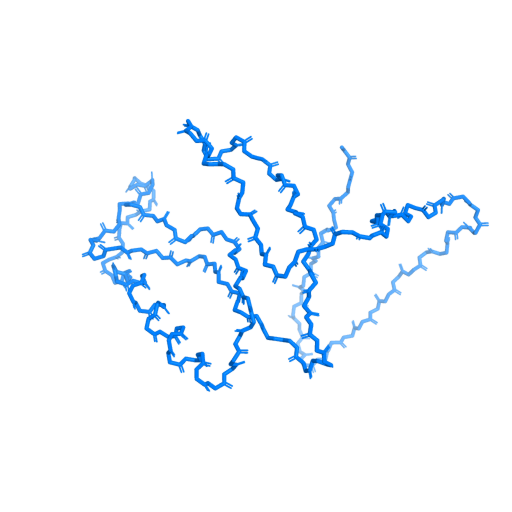1 -14.724 1.00 84.69 104 VAL A C 1
ATOM 780 O O . VAL A 1 104 ? 3.059 -7.828 -15.782 1.00 84.69 104 VAL A O 1
ATOM 783 N N . ASP A 1 105 ? 2.381 -8.169 -13.672 1.00 85.69 105 ASP A N 1
ATOM 784 C CA . ASP A 1 105 ? 1.329 -7.164 -13.700 1.00 85.69 105 ASP A CA 1
ATOM 785 C C . ASP A 1 105 ? 1.896 -5.740 -13.684 1.00 85.69 105 ASP A C 1
ATOM 787 O O . ASP A 1 105 ? 2.168 -5.173 -12.630 1.00 85.69 105 ASP A O 1
ATOM 791 N N . SER A 1 106 ? 2.006 -5.119 -14.857 1.00 87.62 106 SER A N 1
ATOM 792 C CA . SER A 1 106 ? 2.407 -3.713 -14.972 1.00 87.62 106 SER A CA 1
ATOM 793 C C . SER A 1 106 ? 1.413 -2.737 -14.333 1.00 87.62 106 SER A C 1
ATOM 795 O O . SER A 1 106 ? 1.763 -1.581 -14.140 1.00 87.62 106 SER A O 1
ATOM 797 N N . PHE A 1 107 ? 0.189 -3.158 -13.996 1.00 88.69 107 PHE A N 1
ATOM 798 C CA . PHE A 1 107 ? -0.871 -2.305 -13.448 1.00 88.69 107 PHE A CA 1
ATOM 799 C C . PHE A 1 107 ? -1.243 -2.663 -12.002 1.00 88.69 107 PHE A C 1
ATOM 801 O O . PHE A 1 107 ? -2.361 -2.366 -11.554 1.00 88.69 107 PHE A O 1
ATOM 808 N N . ALA A 1 108 ? -0.338 -3.314 -11.261 1.00 89.69 108 ALA A N 1
ATOM 809 C CA . ALA A 1 108 ? -0.612 -3.739 -9.893 1.00 89.69 108 ALA A CA 1
ATOM 810 C C . ALA A 1 108 ? -1.021 -2.556 -9.002 1.00 89.69 108 ALA A C 1
ATOM 812 O O . ALA A 1 108 ? -1.970 -2.690 -8.228 1.00 89.69 108 ALA A O 1
ATOM 813 N N . GLN A 1 109 ? -0.409 -1.371 -9.166 1.00 89.00 109 GLN A N 1
ATOM 814 C CA . GLN A 1 109 ? -0.770 -0.194 -8.369 1.00 89.00 109 GLN A CA 1
ATOM 815 C C . GLN A 1 109 ? -2.238 0.204 -8.535 1.00 89.00 109 GLN A C 1
ATOM 817 O O . GLN A 1 109 ? -2.982 0.353 -7.563 1.00 89.00 109 GLN A O 1
ATOM 822 N N . GLN A 1 110 ? -2.703 0.318 -9.777 1.00 90.88 110 GLN A N 1
ATOM 823 C CA . GLN A 1 110 ? -4.084 0.695 -10.065 1.00 90.88 110 GLN A C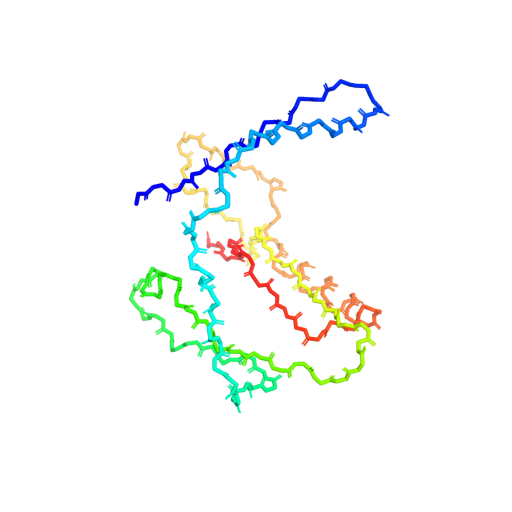A 1
ATOM 824 C C . GLN A 1 110 ? -5.064 -0.403 -9.635 1.00 90.88 110 GLN A C 1
ATOM 826 O O . GLN A 1 110 ? -6.186 -0.109 -9.217 1.00 90.88 110 GLN A O 1
ATOM 831 N N . ARG A 1 111 ? -4.670 -1.677 -9.736 1.00 92.75 111 ARG A N 1
ATOM 832 C CA . ARG A 1 111 ? -5.510 -2.819 -9.350 1.00 92.75 111 ARG A CA 1
ATOM 833 C C . ARG A 1 111 ? -5.663 -2.932 -7.837 1.00 92.75 111 ARG A C 1
ATOM 835 O O . ARG A 1 111 ? -6.794 -3.090 -7.377 1.00 92.75 111 ARG A O 1
ATOM 842 N N . VAL A 1 112 ? -4.586 -2.781 -7.069 1.00 93.56 112 VAL A N 1
ATOM 843 C CA . VAL A 1 112 ? -4.643 -2.745 -5.599 1.00 93.56 112 VAL A CA 1
ATOM 844 C C . VAL A 1 112 ? -5.471 -1.552 -5.133 1.00 93.56 112 VAL A C 1
ATOM 846 O O . VAL A 1 112 ? -6.400 -1.747 -4.352 1.00 93.56 112 VAL A O 1
ATOM 849 N N . ALA A 1 113 ? -5.256 -0.355 -5.692 1.00 92.25 113 ALA A N 1
ATOM 850 C CA . ALA A 1 113 ? -6.070 0.820 -5.370 1.00 92.25 113 ALA A CA 1
ATOM 851 C C . ALA A 1 113 ? -7.572 0.573 -5.619 1.00 92.25 113 ALA A C 1
ATOM 853 O O . ALA A 1 113 ? -8.410 0.853 -4.760 1.00 92.25 113 ALA A O 1
ATOM 854 N N . LYS A 1 114 ? -7.931 -0.041 -6.756 1.00 96.19 114 LYS A N 1
ATOM 855 C CA . LYS A 1 114 ? -9.322 -0.431 -7.052 1.00 96.19 114 LYS A CA 1
ATOM 856 C C . LYS A 1 114 ? -9.875 -1.441 -6.045 1.00 96.19 114 LYS A C 1
ATOM 858 O O . LYS A 1 114 ? -11.044 -1.343 -5.674 1.00 96.19 114 LYS A O 1
ATOM 863 N N . GLN A 1 115 ? -9.075 -2.412 -5.606 1.00 95.94 115 GLN A N 1
ATOM 864 C CA . GLN A 1 115 ? -9.503 -3.383 -4.596 1.00 95.94 115 GLN A CA 1
ATOM 865 C C . GLN A 1 115 ? -9.692 -2.740 -3.224 1.00 95.94 115 GLN A C 1
ATOM 867 O O . GLN A 1 115 ? -10.687 -3.034 -2.566 1.00 95.94 115 GLN A O 1
ATOM 872 N N . MET A 1 116 ? -8.813 -1.820 -2.823 1.00 95.88 116 MET A N 1
ATOM 873 C CA . MET A 1 116 ? -8.965 -1.063 -1.580 1.00 95.88 116 MET A CA 1
ATOM 874 C C . MET A 1 116 ? -10.278 -0.281 -1.568 1.00 95.88 116 MET A C 1
ATOM 876 O O . MET A 1 116 ? -11.047 -0.416 -0.621 1.00 95.88 116 MET A O 1
ATOM 880 N N . VAL A 1 117 ? -10.584 0.457 -2.644 1.00 96.44 117 VAL A N 1
ATOM 881 C CA . VAL A 1 117 ? -11.850 1.202 -2.780 1.00 96.44 117 VAL A CA 1
ATOM 882 C C . VAL A 1 117 ? -13.054 0.268 -2.659 1.00 96.44 117 VAL A C 1
ATOM 884 O O . VAL A 1 117 ? -13.981 0.546 -1.903 1.00 96.44 117 VAL A O 1
ATOM 887 N N . ARG A 1 118 ? -13.032 -0.875 -3.357 1.00 97.50 118 ARG A N 1
ATOM 888 C CA . ARG A 1 118 ? -14.121 -1.862 -3.288 1.00 97.50 118 ARG A CA 1
ATOM 889 C C . ARG A 1 118 ? -14.298 -2.412 -1.876 1.00 97.50 118 ARG A C 1
ATOM 891 O O . ARG A 1 118 ? -15.415 -2.444 -1.369 1.00 97.50 118 ARG A O 1
ATOM 898 N N . ARG A 1 119 ? -13.207 -2.830 -1.232 1.00 96.69 119 ARG A N 1
ATOM 899 C CA . ARG A 1 119 ? -13.233 -3.459 0.095 1.00 96.69 119 ARG A CA 1
ATOM 900 C C . ARG A 1 119 ? -13.592 -2.477 1.201 1.00 96.69 119 ARG A C 1
ATOM 902 O O . ARG A 1 119 ? -14.297 -2.883 2.121 1.00 96.69 119 ARG A O 1
ATOM 909 N N . ALA A 1 120 ? -13.194 -1.210 1.085 1.00 96.25 120 ALA A N 1
ATOM 910 C CA . ALA A 1 120 ? -13.442 -0.188 2.098 1.00 96.25 120 ALA A CA 1
ATOM 911 C C . ALA A 1 120 ? -14.936 -0.024 2.424 1.00 96.25 120 ALA A C 1
ATOM 913 O O . ALA A 1 120 ? -15.281 0.207 3.579 1.00 96.25 120 ALA A O 1
ATOM 914 N N . THR A 1 121 ? -15.820 -0.242 1.443 1.00 95.12 121 THR A N 1
ATOM 915 C CA . THR A 1 121 ? -17.280 -0.194 1.641 1.00 95.12 121 THR A CA 1
ATOM 916 C C . THR A 1 121 ? -17.797 -1.248 2.625 1.00 95.12 121 THR A C 1
ATOM 918 O O . THR A 1 121 ? -18.761 -1.000 3.342 1.00 95.12 121 THR A O 1
ATOM 921 N N . THR A 1 122 ? -17.143 -2.411 2.692 1.00 96.06 122 THR A N 1
ATOM 922 C CA . THR A 1 122 ? -17.556 -3.534 3.544 1.00 96.06 122 THR A CA 1
ATOM 923 C C . THR A 1 122 ? -16.698 -3.673 4.794 1.00 96.06 122 THR A C 1
ATOM 925 O O . THR A 1 122 ? -17.225 -3.872 5.885 1.00 96.06 122 THR A O 1
ATOM 928 N N . SER A 1 123 ? -15.373 -3.571 4.655 1.00 94.06 123 SER A N 1
ATOM 929 C CA . SER A 1 123 ? -14.438 -3.809 5.754 1.00 94.06 123 SER A CA 1
ATOM 930 C C . SER A 1 123 ? -14.244 -2.585 6.636 1.00 94.06 123 SER A C 1
ATOM 932 O O . SER A 1 123 ? -13.768 -2.756 7.747 1.00 94.06 123 SER A O 1
ATOM 934 N N . ARG A 1 124 ? -14.603 -1.380 6.160 1.00 93.00 124 ARG A N 1
ATOM 935 C CA . ARG A 1 124 ? -14.504 -0.110 6.902 1.00 93.00 124 ARG A CA 1
ATOM 936 C C . ARG A 1 124 ? -13.172 0.013 7.667 1.00 93.00 124 ARG A C 1
ATOM 938 O O . ARG A 1 124 ? -13.192 0.027 8.893 1.00 93.00 124 ARG A O 1
ATOM 945 N N . PRO A 1 125 ? -12.024 -0.008 6.962 1.00 92.56 125 PRO A N 1
ATOM 946 C CA . PRO A 1 125 ? -10.723 0.099 7.608 1.00 92.56 125 PRO A CA 1
ATOM 947 C C . PRO A 1 125 ? -10.566 1.481 8.248 1.00 92.56 125 PRO A C 1
ATOM 949 O O . PRO A 1 125 ? -10.885 2.493 7.627 1.00 92.56 125 PRO A O 1
ATOM 952 N N . ASP A 1 126 ? -10.027 1.511 9.458 1.00 88.50 126 ASP A N 1
ATOM 953 C CA . ASP A 1 126 ? -9.704 2.726 10.200 1.00 88.50 126 ASP A CA 1
ATOM 954 C C . ASP A 1 126 ? -8.323 3.271 9.800 1.00 88.50 126 ASP A C 1
ATOM 956 O O . ASP A 1 126 ? -8.073 4.473 9.852 1.00 88.50 126 ASP A O 1
ATOM 960 N N . TYR A 1 127 ? -7.412 2.387 9.379 1.00 86.88 127 TYR A N 1
ATOM 961 C CA . TYR A 1 127 ? -6.050 2.746 8.986 1.00 86.88 127 TYR A CA 1
ATOM 962 C C . TYR A 1 127 ? -5.430 1.748 7.997 1.00 86.88 127 TYR A C 1
ATOM 964 O O . TYR A 1 127 ? -5.948 0.658 7.733 1.00 86.88 127 TYR A O 1
ATOM 972 N N . LEU A 1 128 ? -4.291 2.150 7.432 1.00 90.00 128 LEU A N 1
ATOM 973 C CA . LEU A 1 128 ? -3.486 1.365 6.504 1.00 90.00 128 LEU A CA 1
ATOM 974 C C . LEU A 1 128 ? -2.093 1.145 7.088 1.00 90.00 128 LEU A C 1
ATOM 976 O O . LEU A 1 128 ? -1.434 2.089 7.514 1.00 90.00 128 LEU A O 1
ATOM 980 N N . ILE A 1 129 ? -1.636 -0.100 7.044 1.00 88.12 129 ILE A N 1
ATOM 981 C CA . ILE A 1 129 ? -0.271 -0.507 7.345 1.00 88.12 129 ILE A CA 1
ATOM 98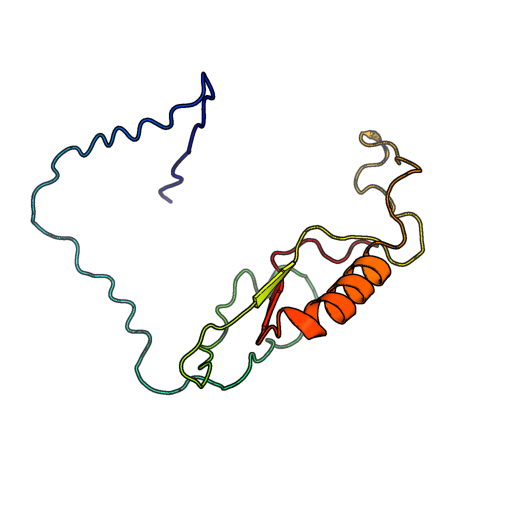2 C C . ILE A 1 129 ? 0.406 -0.869 6.026 1.00 88.12 129 ILE A C 1
ATOM 984 O O . ILE A 1 129 ? 0.001 -1.808 5.339 1.00 88.12 129 ILE A O 1
ATOM 988 N N . ASN A 1 130 ? 1.444 -0.117 5.680 1.00 88.00 130 ASN A N 1
ATOM 989 C CA . ASN A 1 130 ? 2.333 -0.440 4.574 1.00 88.00 130 ASN A CA 1
ATOM 990 C C . ASN A 1 130 ? 3.485 -1.297 5.119 1.00 88.00 130 ASN A C 1
ATOM 992 O O . ASN A 1 130 ? 4.235 -0.821 5.968 1.00 88.00 130 ASN A O 1
ATOM 996 N N . VAL A 1 131 ? 3.616 -2.541 4.653 1.00 88.81 131 VAL A N 1
ATOM 997 C CA . VAL A 1 131 ? 4.670 -3.471 5.100 1.00 88.81 131 VAL A CA 1
ATOM 998 C C . VAL A 1 131 ? 5.901 -3.496 4.183 1.00 88.81 131 VAL A C 1
ATOM 1000 O O . VAL A 1 131 ? 6.826 -4.259 4.438 1.00 88.81 131 VAL A O 1
ATOM 1003 N N . GLY A 1 132 ? 5.956 -2.617 3.180 1.00 86.62 132 GLY A N 1
ATOM 1004 C CA . GLY A 1 132 ? 7.109 -2.420 2.301 1.00 86.62 132 GLY A CA 1
ATOM 1005 C C . GLY A 1 132 ? 6.913 -2.950 0.882 1.00 86.62 132 GLY A C 1
ATOM 1006 O O . GLY A 1 132 ? 5.949 -3.645 0.590 1.00 86.62 132 GLY A O 1
ATOM 1007 N N . ASP A 1 133 ? 7.849 -2.577 0.006 1.00 80.38 133 ASP A N 1
ATOM 1008 C CA . ASP A 1 133 ? 7.964 -3.067 -1.377 1.00 80.38 133 ASP A CA 1
ATOM 1009 C C . ASP A 1 133 ? 6.732 -2.788 -2.272 1.00 80.38 133 ASP A C 1
ATOM 1011 O O . ASP A 1 133 ? 6.272 -3.603 -3.061 1.00 80.38 133 ASP A O 1
ATOM 1015 N N . ASN A 1 134 ? 6.174 -1.579 -2.138 1.00 84.12 134 ASN A N 1
ATOM 1016 C CA . ASN A 1 134 ? 4.953 -1.154 -2.845 1.00 84.12 134 ASN A CA 1
ATOM 1017 C C . ASN A 1 134 ? 5.211 -0.317 -4.114 1.00 84.12 134 ASN A C 1
ATOM 1019 O O . ASN A 1 134 ? 4.290 0.040 -4.858 1.00 84.12 134 ASN A O 1
ATOM 1023 N N . PHE A 1 135 ? 6.458 0.098 -4.327 1.00 76.44 135 PHE A N 1
ATOM 1024 C CA . PHE A 1 135 ? 6.819 1.052 -5.369 1.00 76.44 135 PHE A CA 1
ATOM 1025 C C . PHE A 1 135 ? 8.112 0.602 -6.038 1.00 76.44 135 PHE A C 1
ATOM 1027 O O . PHE A 1 135 ? 9.193 0.736 -5.473 1.00 76.44 135 PHE A O 1
ATOM 1034 N N . TYR A 1 136 ? 7.973 0.102 -7.262 1.00 72.44 136 TYR A N 1
ATOM 1035 C CA . TYR A 1 136 ? 9.078 -0.221 -8.157 1.00 72.44 136 TYR A CA 1
ATOM 1036 C C . TYR A 1 136 ? 8.907 0.610 -9.426 1.00 72.44 136 TYR A C 1
ATOM 1038 O O . TYR A 1 136 ? 7.772 0.872 -9.845 1.00 72.44 136 TYR A O 1
ATOM 1046 N N . TRP A 1 137 ? 10.027 1.036 -9.996 1.00 58.34 137 TRP A N 1
ATOM 1047 C CA . TRP A 1 137 ? 10.114 1.804 -11.236 1.00 58.34 137 TRP A CA 1
ATOM 1048 C C . TRP A 1 137 ? 10.542 0.925 -12.415 1.00 58.34 137 TRP A C 1
ATOM 1050 O O . TRP A 1 137 ? 11.193 -0.123 -12.195 1.00 58.34 137 TRP A O 1
#

Organism: NCBI:txid73915

Radius of gyration: 21.77 Å; chains: 1; bounding box: 42×50×59 Å

Secondary structure (DSSP, 8-state):
------------SS--------PPPPS-----------SS--BSS--PPPP-TT-TTTTTTPPPPPB---SSS---EEEEES---SSSPPPPTTTTTS---TTS-TTHHHHHHHHHHHHHHHH--SEEEEEE-----

InterPro domains:
  IPR029052 Metallo-dependent phosphatase-like [G3DSA:3.60.21.10] (74-137)